Protein AF-A0A077KFX8-F1 (afdb_monomer_lite)

Foldseek 3Di:
DDPVVLQVLCVVLVAPKDKDQDDDPDPCPDDPPPPVPPDDPVRVVCVVVVVDRDMDMDHQPVLSVCVVVPNSDSVVRNVSD

pLDDT: mean 80.99, std 17.79, range [36.44, 96.62]

Radius of gyration: 15.92 Å; chains: 1; bounding box: 34×23×42 Å

Structure (mmCIF, N/CA/C/O backbone):
data_AF-A0A077KFX8-F1
#
_entry.id   AF-A0A077KFX8-F1
#
loop_
_atom_site.group_PDB
_atom_site.id
_atom_site.type_symbol
_atom_site.label_atom_id
_atom_site.label_alt_id
_atom_site.label_comp_id
_atom_site.label_asym_id
_atom_site.label_entity_id
_atom_site.label_seq_id
_atom_site.pdbx_PDB_ins_code
_atom_site.Cartn_x
_atom_site.Cartn_y
_atom_site.Cartn_z
_atom_site.occupancy
_atom_site.B_iso_or_equiv
_atom_site.auth_seq_id
_atom_site.auth_comp_id
_atom_site.auth_asym_id
_atom_site.auth_atom_id
_atom_site.pdbx_PDB_model_num
ATOM 1 N N . MET A 1 1 ? 1.555 6.072 -13.353 1.00 87.25 1 MET A N 1
ATOM 2 C CA . MET A 1 1 ? 0.377 5.211 -13.062 1.00 87.25 1 MET A CA 1
ATOM 3 C C . MET A 1 1 ? -0.290 5.703 -11.781 1.00 87.25 1 MET A C 1
ATOM 5 O O . MET A 1 1 ? 0.387 6.360 -11.000 1.00 87.25 1 MET A O 1
ATOM 9 N N . ASN A 1 2 ? -1.583 5.453 -11.552 1.00 91.38 2 ASN A N 1
ATOM 10 C CA . ASN A 1 2 ? -2.182 5.760 -10.243 1.00 91.38 2 ASN A CA 1
ATOM 11 C C . ASN A 1 2 ? -1.765 4.708 -9.191 1.00 91.38 2 ASN A C 1
ATOM 13 O O . ASN A 1 2 ? -1.311 3.624 -9.552 1.00 91.38 2 ASN A O 1
ATOM 17 N N . LEU A 1 3 ? -1.914 5.011 -7.897 1.00 88.62 3 LEU A N 1
ATOM 18 C CA . LEU A 1 3 ? -1.449 4.128 -6.816 1.00 88.62 3 LEU A CA 1
ATOM 19 C C . LEU A 1 3 ? -2.055 2.715 -6.891 1.00 88.62 3 LEU A C 1
ATOM 21 O O . LEU A 1 3 ? -1.337 1.737 -6.721 1.00 88.62 3 LEU A O 1
ATOM 25 N N . LEU A 1 4 ? -3.352 2.600 -7.195 1.00 90.88 4 LEU A N 1
ATOM 26 C CA . LEU A 1 4 ? -4.029 1.303 -7.326 1.00 90.88 4 LEU A CA 1
ATOM 27 C C . LEU A 1 4 ? -3.441 0.466 -8.466 1.00 90.88 4 LEU A C 1
ATOM 29 O O . LEU A 1 4 ? -3.192 -0.721 -8.289 1.00 90.88 4 LEU A O 1
ATOM 33 N N . GLN A 1 5 ? -3.163 1.093 -9.609 1.00 93.81 5 GLN A N 1
ATOM 34 C CA . GLN A 1 5 ? -2.516 0.443 -10.748 1.00 93.81 5 GLN A CA 1
ATOM 35 C C . GLN A 1 5 ? -1.089 0.005 -10.418 1.00 93.81 5 GLN A C 1
ATOM 37 O O . GLN A 1 5 ? -0.678 -1.070 -10.837 1.00 93.81 5 GLN A O 1
ATOM 42 N N . ILE A 1 6 ? -0.335 0.818 -9.672 1.00 94.56 6 ILE A N 1
ATOM 43 C CA . ILE A 1 6 ? 1.029 0.473 -9.249 1.00 94.56 6 ILE A CA 1
ATOM 44 C C . ILE A 1 6 ? 0.999 -0.746 -8.328 1.00 94.56 6 ILE A C 1
ATOM 46 O O . ILE A 1 6 ? 1.724 -1.703 -8.571 1.00 94.56 6 ILE A O 1
ATOM 50 N N . MET A 1 7 ? 0.135 -0.744 -7.310 1.00 93.00 7 MET A N 1
ATOM 51 C CA . MET A 1 7 ? 0.020 -1.868 -6.376 1.00 93.00 7 MET A CA 1
ATOM 52 C C . MET A 1 7 ? -0.426 -3.152 -7.080 1.00 93.00 7 MET A C 1
ATOM 54 O O . MET A 1 7 ? 0.156 -4.204 -6.830 1.00 93.00 7 MET A O 1
ATOM 58 N N . ALA A 1 8 ? -1.410 -3.066 -7.984 1.00 93.56 8 ALA A N 1
ATOM 59 C CA . ALA A 1 8 ? -1.851 -4.205 -8.787 1.00 93.56 8 ALA A CA 1
ATOM 60 C C . ALA A 1 8 ? -0.704 -4.756 -9.644 1.00 93.56 8 ALA A C 1
ATOM 62 O O . ALA A 1 8 ? -0.411 -5.944 -9.576 1.00 93.56 8 ALA A O 1
ATOM 63 N N . PHE A 1 9 ? 0.016 -3.882 -10.354 1.00 95.75 9 PHE A N 1
ATOM 64 C CA . PHE A 1 9 ? 1.161 -4.282 -11.168 1.00 95.75 9 PHE A CA 1
ATOM 65 C C . PHE A 1 9 ? 2.256 -4.952 -10.331 1.00 95.75 9 PHE A C 1
ATOM 67 O O . PHE A 1 9 ? 2.794 -5.983 -10.731 1.00 95.75 9 PHE A O 1
ATOM 74 N N . MET A 1 10 ? 2.585 -4.393 -9.162 1.00 95.50 10 MET A N 1
ATOM 75 C CA . MET A 1 10 ? 3.579 -4.982 -8.263 1.00 95.50 10 MET A CA 1
ATOM 76 C C . MET A 1 10 ? 3.149 -6.365 -7.768 1.00 95.50 10 MET A C 1
ATOM 78 O O . MET A 1 10 ? 3.959 -7.289 -7.792 1.00 95.50 10 MET A O 1
ATOM 82 N N . ALA A 1 11 ? 1.882 -6.524 -7.379 1.00 93.44 11 ALA A N 1
ATOM 83 C CA . ALA A 1 11 ? 1.349 -7.796 -6.903 1.00 93.44 11 ALA A CA 1
ATOM 84 C C . ALA A 1 11 ? 1.303 -8.863 -8.012 1.00 93.44 11 ALA A C 1
ATOM 86 O O . ALA A 1 11 ? 1.733 -9.992 -7.796 1.00 93.44 11 ALA A O 1
ATOM 87 N N . GLU A 1 12 ? 0.838 -8.505 -9.211 1.00 96.12 12 GLU A N 1
ATOM 88 C CA . GLU A 1 12 ? 0.741 -9.413 -10.365 1.00 96.12 12 GLU A CA 1
ATOM 89 C C . GLU A 1 12 ? 2.109 -9.907 -10.849 1.00 96.12 12 GLU A C 1
ATOM 91 O O . GLU A 1 12 ? 2.226 -11.024 -11.348 1.00 96.12 12 GLU A O 1
ATOM 96 N N . ASN A 1 13 ? 3.154 -9.092 -10.680 1.00 95.38 13 ASN A N 1
ATOM 97 C CA . ASN A 1 13 ? 4.506 -9.396 -11.150 1.00 95.38 13 ASN A CA 1
ATOM 98 C C . ASN A 1 13 ? 5.456 -9.866 -10.042 1.00 95.38 13 ASN A C 1
ATOM 100 O O . ASN A 1 13 ? 6.660 -9.990 -10.287 1.00 95.38 13 ASN A O 1
ATOM 104 N N . ASN A 1 14 ? 4.927 -10.145 -8.845 1.00 92.94 14 ASN A N 1
ATOM 105 C CA . ASN A 1 14 ? 5.696 -10.595 -7.684 1.00 92.94 14 ASN A CA 1
ATOM 106 C C . ASN A 1 14 ? 6.889 -9.665 -7.372 1.00 92.94 14 ASN A C 1
ATOM 108 O O . ASN A 1 14 ? 8.010 -10.123 -7.143 1.00 92.94 14 ASN A O 1
ATOM 112 N N . LEU A 1 15 ? 6.645 -8.352 -7.450 1.00 94.19 15 LEU A N 1
ATOM 113 C CA . LEU A 1 15 ? 7.579 -7.311 -7.020 1.00 94.19 15 LEU A CA 1
ATOM 114 C C . LEU A 1 15 ? 7.510 -7.132 -5.495 1.00 94.19 15 LEU A C 1
ATOM 116 O O . LEU A 1 15 ? 6.685 -7.749 -4.823 1.00 94.19 15 LEU A O 1
ATOM 120 N N . ASP A 1 16 ? 8.377 -6.286 -4.942 1.00 93.75 16 ASP A N 1
ATOM 121 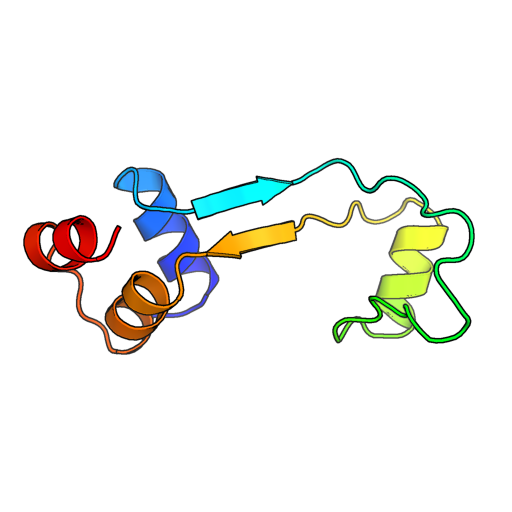C CA . ASP A 1 16 ? 8.520 -6.108 -3.496 1.00 93.75 16 ASP A CA 1
ATOM 122 C C . ASP A 1 16 ? 7.407 -5.197 -2.946 1.00 93.75 16 ASP A C 1
ATOM 124 O O . ASP A 1 16 ? 7.536 -3.977 -2.780 1.00 93.75 16 ASP A O 1
ATOM 128 N N . ILE A 1 17 ? 6.250 -5.832 -2.752 1.00 94.12 17 ILE A N 1
ATOM 129 C CA . ILE A 1 17 ? 5.052 -5.307 -2.110 1.00 94.12 17 ILE A CA 1
ATOM 130 C C . ILE A 1 17 ? 4.602 -6.283 -1.024 1.00 94.12 17 ILE A C 1
ATOM 132 O O . ILE A 1 17 ? 4.483 -7.487 -1.249 1.00 94.12 17 ILE A O 1
ATOM 136 N N . SER A 1 18 ? 4.287 -5.763 0.157 1.00 90.50 18 SER A N 1
ATOM 137 C CA . SER A 1 18 ? 3.660 -6.550 1.219 1.00 90.50 18 SER A CA 1
ATOM 138 C C . SER A 1 18 ? 2.478 -5.816 1.837 1.00 90.50 18 SER A C 1
ATOM 140 O O . SER A 1 18 ? 2.395 -4.587 1.827 1.00 90.50 18 SER A O 1
ATOM 142 N N . ARG A 1 19 ? 1.529 -6.598 2.350 1.00 87.88 19 ARG A N 1
ATOM 143 C CA . ARG A 1 19 ? 0.294 -6.127 2.973 1.00 87.88 19 ARG A CA 1
ATOM 144 C C . ARG A 1 19 ? 0.290 -6.541 4.442 1.00 87.88 19 ARG A C 1
ATOM 146 O O . ARG A 1 19 ? 0.516 -7.709 4.744 1.00 87.88 19 ARG A O 1
ATOM 153 N N . ALA A 1 20 ? 0.004 -5.601 5.337 1.00 83.94 20 ALA A N 1
ATOM 154 C CA . ALA A 1 20 ? -0.235 -5.865 6.749 1.00 83.94 20 ALA A CA 1
ATOM 155 C C . ALA A 1 20 ? -1.681 -5.529 7.123 1.00 83.94 20 ALA A C 1
ATOM 157 O O . ALA A 1 20 ? -2.138 -4.394 6.969 1.00 83.94 20 ALA A O 1
ATOM 158 N N . ASP A 1 21 ? -2.364 -6.549 7.643 1.00 75.31 21 ASP A N 1
ATOM 159 C CA . ASP A 1 21 ? -3.772 -6.505 8.057 1.00 75.31 21 ASP A CA 1
ATOM 160 C C . ASP A 1 21 ? -3.947 -6.458 9.579 1.00 75.31 21 ASP A C 1
ATOM 162 O O . ASP A 1 21 ? -5.035 -6.191 10.083 1.00 75.31 21 ASP A O 1
ATOM 166 N N . SER A 1 22 ? -2.875 -6.722 10.325 1.00 67.12 22 SER A N 1
ATOM 167 C CA . SER A 1 22 ? -2.875 -6.733 11.782 1.00 67.12 22 SER A CA 1
ATOM 168 C C . SER A 1 22 ? -2.137 -5.515 12.320 1.00 67.12 22 SER A C 1
ATOM 170 O O . SER A 1 22 ? -0.922 -5.391 12.152 1.00 67.12 22 SER A O 1
ATOM 172 N N . PHE A 1 23 ? -2.864 -4.652 13.022 1.00 64.75 23 PHE A N 1
ATOM 173 C CA . PHE A 1 23 ? -2.287 -3.553 13.784 1.00 64.75 23 PHE A CA 1
ATOM 174 C C . PHE A 1 23 ? -2.229 -3.985 15.244 1.00 64.75 23 PHE A C 1
ATOM 176 O O . PHE A 1 23 ? -3.260 -4.219 15.871 1.00 64.75 23 PHE A O 1
ATOM 183 N N . VAL A 1 24 ? -1.021 -4.134 15.783 1.00 57.72 24 VAL A N 1
ATOM 184 C CA . VAL A 1 24 ? -0.857 -4.366 17.219 1.00 57.72 24 VAL A CA 1
ATOM 185 C C . VAL A 1 24 ? -1.007 -3.018 17.907 1.00 57.72 24 VAL A C 1
ATOM 187 O O . VAL A 1 24 ? -0.259 -2.087 17.604 1.00 57.72 24 VA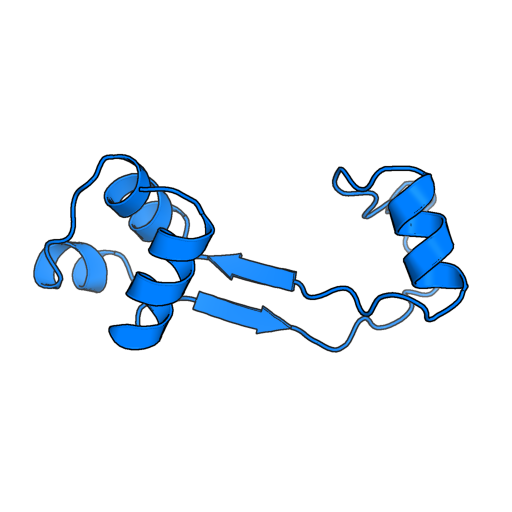L A O 1
ATOM 190 N N . GLU A 1 25 ? -1.969 -2.907 18.823 1.00 50.91 25 GLU A N 1
ATOM 191 C CA . GLU A 1 25 ? -2.080 -1.756 19.714 1.00 50.91 25 GLU A CA 1
ATOM 192 C C . GLU A 1 25 ? -0.758 -1.613 20.483 1.00 50.91 25 GLU A C 1
ATOM 194 O O . GLU A 1 25 ? -0.417 -2.408 21.363 1.00 50.91 25 GLU A O 1
ATOM 199 N N . GLY A 1 26 ? 0.051 -0.627 20.097 1.00 49.78 26 GLY A N 1
ATOM 200 C CA . GLY A 1 26 ? 1.281 -0.325 20.805 1.00 49.78 26 GLY A CA 1
ATOM 201 C C . GLY A 1 26 ? 0.922 0.256 22.164 1.00 49.78 26 GLY A C 1
ATOM 202 O O . GLY A 1 26 ? 0.328 1.330 22.226 1.00 49.78 26 GLY A O 1
ATOM 203 N N . LYS A 1 27 ? 1.318 -0.405 23.259 1.00 45.50 27 LYS A N 1
ATOM 204 C CA . LYS A 1 27 ? 1.360 0.239 24.579 1.00 45.50 27 LYS A CA 1
ATOM 205 C C . LYS A 1 27 ? 2.237 1.484 24.460 1.00 45.50 27 LYS A C 1
ATOM 207 O O . LYS A 1 27 ? 3.455 1.351 24.412 1.00 45.50 27 LYS A O 1
ATOM 212 N N . SER A 1 28 ? 1.604 2.652 24.358 1.00 45.50 28 SER A N 1
ATOM 213 C CA . SER A 1 28 ? 2.163 4.005 24.437 1.00 45.50 28 SER A CA 1
ATOM 214 C C . SER A 1 28 ? 3.676 4.076 24.210 1.00 45.50 28 SER A C 1
ATOM 216 O O . SER A 1 28 ? 4.449 4.306 25.142 1.00 45.50 28 SER A O 1
ATOM 218 N N . VAL A 1 29 ? 4.123 3.876 22.968 1.00 46.88 29 VAL A N 1
ATOM 219 C CA . VAL A 1 29 ? 5.503 4.199 22.593 1.00 46.88 29 VAL A CA 1
ATOM 220 C C . VAL A 1 29 ? 5.599 5.719 22.702 1.00 46.88 29 VAL A C 1
ATOM 222 O O . VAL A 1 29 ? 4.943 6.399 21.924 1.00 46.88 29 VAL A O 1
ATOM 225 N N . LYS A 1 30 ? 6.284 6.217 23.747 1.00 42.16 30 LYS A N 1
ATOM 226 C CA . LYS A 1 30 ? 6.599 7.629 24.072 1.00 42.16 30 LYS A CA 1
ATOM 227 C C . LYS A 1 30 ? 5.727 8.671 23.347 1.00 42.16 30 LYS A C 1
ATOM 229 O O . LYS A 1 30 ? 5.917 8.856 22.152 1.00 42.16 30 LYS A O 1
ATOM 234 N N . GLN A 1 31 ? 4.852 9.376 24.085 1.00 36.44 31 GLN A N 1
ATOM 235 C CA . GLN A 1 31 ? 4.109 10.584 23.659 1.00 36.44 31 GLN A CA 1
ATOM 236 C C . GLN A 1 31 ? 4.657 11.192 22.353 1.00 36.44 31 GLN A C 1
ATOM 238 O O . GLN A 1 31 ? 5.657 11.906 22.375 1.00 36.44 31 GLN A O 1
ATOM 243 N N . GLY A 1 32 ? 4.050 10.839 21.215 1.00 37.50 32 GLY A N 1
ATOM 244 C CA . GLY A 1 32 ? 4.535 11.265 19.899 1.00 37.50 32 GLY A CA 1
ATOM 245 C C . GLY A 1 32 ? 4.461 10.215 18.792 1.00 37.50 32 GLY A C 1
ATOM 246 O O . GLY A 1 32 ? 4.451 10.603 17.628 1.00 37.50 32 GLY A O 1
ATOM 247 N N . ALA A 1 33 ? 4.328 8.917 19.100 1.00 39.66 33 ALA A N 1
ATOM 248 C CA . ALA A 1 33 ? 4.089 7.874 18.090 1.00 39.66 33 ALA A CA 1
ATOM 249 C C . ALA A 1 33 ? 2.627 7.863 17.596 1.00 39.66 33 ALA A C 1
ATOM 251 O O . ALA A 1 33 ? 1.951 6.839 17.559 1.00 39.66 33 ALA A O 1
ATOM 252 N N . ASN A 1 34 ? 2.132 9.035 17.216 1.00 44.62 34 ASN A N 1
ATOM 253 C CA . ASN A 1 34 ? 0.949 9.170 16.397 1.00 44.62 34 ASN A CA 1
ATOM 254 C C . ASN A 1 34 ? 1.334 8.691 14.996 1.00 44.62 34 ASN A C 1
ATOM 256 O O . ASN A 1 34 ? 1.740 9.489 14.152 1.00 44.62 34 ASN A O 1
ATOM 260 N N . ILE A 1 35 ? 1.176 7.395 14.712 1.00 48.31 35 ILE A N 1
ATOM 261 C CA . ILE A 1 35 ? 0.989 6.930 13.329 1.00 48.31 35 ILE A CA 1
ATOM 262 C C . ILE A 1 35 ? -0.411 7.399 12.895 1.00 48.31 35 ILE A C 1
ATOM 264 O O . ILE A 1 35 ? -1.307 6.627 12.584 1.00 48.31 35 ILE A O 1
ATOM 268 N N . THR A 1 36 ? -0.633 8.709 12.931 1.00 49.38 36 THR A N 1
ATOM 269 C CA . THR A 1 36 ? -1.763 9.393 12.316 1.00 49.38 36 THR A CA 1
ATOM 270 C C . THR A 1 36 ? -1.283 9.788 10.927 1.00 49.38 36 THR A C 1
ATOM 272 O O . THR A 1 36 ? -1.137 10.962 10.600 1.00 49.38 36 THR A O 1
ATOM 275 N N . MET A 1 37 ? -0.903 8.793 10.123 1.00 58.19 37 MET A N 1
ATOM 276 C CA . MET A 1 37 ? -0.496 9.041 8.746 1.00 58.19 37 MET A CA 1
ATOM 277 C C . MET A 1 37 ? -1.739 9.424 7.945 1.00 58.19 37 MET A C 1
ATOM 279 O O . MET A 1 37 ? -2.505 8.560 7.540 1.00 58.19 37 MET A O 1
ATOM 283 N N . GLY A 1 38 ? -1.968 10.728 7.775 1.00 58.84 38 GLY A N 1
ATOM 284 C CA . GLY A 1 38 ? -2.831 11.320 6.745 1.00 58.84 38 GLY A CA 1
ATOM 285 C C . GLY A 1 38 ? -4.335 11.010 6.776 1.00 58.84 38 GLY A C 1
ATOM 286 O O . GLY A 1 38 ? -5.065 11.586 5.974 1.00 58.84 38 GLY A O 1
ATOM 287 N N . ALA A 1 39 ? -4.817 10.135 7.660 1.00 65.69 39 ALA A N 1
ATOM 288 C CA . ALA A 1 39 ? -6.232 9.788 7.748 1.00 65.69 39 ALA A CA 1
ATOM 289 C C . ALA A 1 39 ? -7.058 10.989 8.226 1.00 65.69 39 ALA A C 1
ATOM 291 O O . ALA A 1 39 ? -6.707 11.652 9.208 1.00 65.69 39 ALA A O 1
ATOM 292 N N . SER A 1 40 ? -8.171 11.272 7.546 1.00 79.31 40 SER A N 1
ATOM 293 C CA . SER A 1 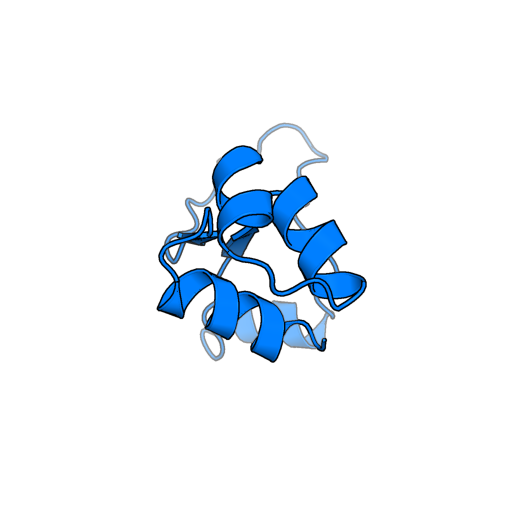40 ? -9.077 12.331 7.987 1.00 79.31 40 SER A CA 1
ATOM 294 C C . SER A 1 40 ? -9.748 11.941 9.309 1.00 79.31 40 SER A C 1
ATOM 296 O O . SER A 1 40 ? -9.870 10.760 9.635 1.00 79.31 40 SER A O 1
ATOM 298 N N . MET A 1 41 ? -10.259 12.919 10.065 1.00 77.94 41 MET A N 1
ATOM 299 C CA . MET A 1 41 ? -10.999 12.635 11.306 1.00 77.94 41 MET A CA 1
ATOM 300 C C . MET A 1 41 ? -12.177 11.669 11.072 1.00 77.94 41 MET A C 1
ATOM 302 O O . MET A 1 41 ? -12.462 10.819 11.910 1.00 77.94 41 MET A O 1
ATOM 306 N N . LYS A 1 42 ? -12.832 11.751 9.906 1.00 85.38 42 LYS A N 1
ATOM 307 C CA . LYS A 1 42 ? -13.901 10.825 9.512 1.00 85.38 42 LYS A CA 1
ATOM 308 C C . LYS A 1 42 ? -13.391 9.386 9.391 1.00 85.38 42 LYS A C 1
ATOM 310 O O . LYS A 1 42 ? -14.059 8.470 9.862 1.00 85.38 42 LYS A O 1
ATOM 315 N N . ASP A 1 43 ? -12.226 9.194 8.781 1.00 80.81 43 ASP A N 1
ATOM 316 C CA . ASP A 1 43 ? -11.634 7.866 8.597 1.00 80.81 43 ASP A CA 1
ATOM 317 C C . ASP A 1 43 ? -11.205 7.275 9.940 1.00 80.81 43 ASP A C 1
ATOM 319 O O . ASP A 1 43 ? -11.469 6.107 10.207 1.00 80.81 43 ASP A O 1
ATOM 323 N N . LEU A 1 44 ? -10.649 8.102 10.831 1.00 77.44 44 LEU A N 1
ATOM 324 C CA . LEU A 1 44 ? -10.323 7.698 12.200 1.00 77.44 44 LEU A CA 1
ATOM 325 C C . LEU A 1 44 ? -11.568 7.241 12.973 1.00 77.44 44 LEU A C 1
ATOM 327 O O . LEU A 1 44 ? -11.540 6.181 13.593 1.00 77.44 44 LEU A O 1
ATOM 331 N N . ILE A 1 45 ? -12.678 7.986 12.889 1.00 81.19 45 ILE A N 1
ATOM 332 C CA . ILE A 1 45 ? -13.957 7.594 13.507 1.00 81.19 45 ILE A CA 1
ATOM 333 C C . ILE A 1 45 ? -14.467 6.274 12.915 1.00 81.19 45 ILE A C 1
ATOM 335 O O . ILE A 1 45 ? -14.949 5.411 13.647 1.00 81.19 45 ILE A O 1
ATOM 339 N N . ASN A 1 46 ? -14.369 6.088 11.599 1.00 84.94 46 ASN A N 1
ATOM 340 C CA . ASN A 1 46 ? -14.796 4.849 10.951 1.00 84.94 46 ASN A CA 1
ATOM 341 C C . ASN A 1 46 ? -13.953 3.642 11.385 1.00 84.94 46 ASN A C 1
ATOM 343 O O . ASN A 1 46 ? -14.511 2.565 11.573 1.00 84.94 46 ASN A O 1
ATOM 347 N N . ILE A 1 47 ? -12.646 3.824 11.584 1.00 80.12 47 ILE A N 1
ATOM 348 C CA . ILE A 1 47 ? -11.760 2.789 12.131 1.00 80.12 47 ILE A CA 1
ATOM 349 C C . ILE A 1 47 ? -12.154 2.470 13.581 1.00 80.12 47 ILE A C 1
ATOM 351 O O . ILE A 1 47 ? -12.354 1.309 13.919 1.00 80.12 47 ILE A O 1
ATOM 355 N N . GLN A 1 48 ? -12.339 3.492 14.425 1.00 78.62 48 GLN A N 1
ATOM 356 C CA . GLN A 1 48 ? -12.715 3.327 15.839 1.00 78.62 48 GLN A CA 1
ATOM 357 C C . GLN A 1 48 ? -14.095 2.691 16.041 1.00 78.62 48 GLN A C 1
ATOM 359 O O . GLN A 1 48 ? -14.323 2.019 17.039 1.00 78.62 48 GLN A O 1
ATOM 364 N N . THR A 1 49 ? -15.024 2.921 15.111 1.00 84.81 49 THR A N 1
ATOM 365 C CA . THR A 1 49 ? -16.381 2.348 15.138 1.00 84.81 49 THR A CA 1
ATOM 366 C C . THR A 1 49 ? -16.493 1.040 14.355 1.00 84.81 49 THR A C 1
ATOM 368 O O . THR A 1 49 ? -17.607 0.615 14.056 1.00 84.81 49 THR A O 1
ATOM 371 N N . GLU A 1 50 ? -15.360 0.428 13.989 1.00 82.81 50 GLU A N 1
ATOM 372 C CA . GLU A 1 50 ? -15.271 -0.846 13.258 1.00 82.81 50 GLU A CA 1
ATOM 373 C C . GLU A 1 50 ? -15.992 -0.851 11.893 1.00 82.81 50 GLU A C 1
ATOM 375 O O . GLU A 1 50 ? -16.251 -1.897 11.302 1.00 82.81 50 GLU A O 1
ATOM 380 N N . LYS A 1 51 ? -16.286 0.328 11.331 1.00 87.69 51 LYS A N 1
ATOM 381 C CA . LYS A 1 51 ? -16.878 0.480 9.988 1.00 87.69 51 LYS A CA 1
ATOM 382 C C . LYS A 1 51 ? -15.854 0.328 8.870 1.00 87.69 51 LYS A C 1
ATOM 384 O O . LYS A 1 51 ? -16.219 0.239 7.698 1.00 87.69 51 LYS A O 1
ATOM 389 N N . THR A 1 52 ? -14.570 0.397 9.193 1.00 83.06 52 THR A N 1
ATOM 390 C CA . THR A 1 52 ? -13.478 0.323 8.224 1.00 83.06 52 THR A CA 1
ATOM 391 C C . THR A 1 52 ? -12.301 -0.397 8.853 1.00 83.06 52 THR A C 1
ATOM 393 O O . THR A 1 52 ? -11.881 -0.054 9.954 1.00 83.06 52 THR A O 1
ATOM 396 N N . ILE A 1 53 ? -11.753 -1.371 8.131 1.00 81.25 53 ILE A N 1
ATOM 397 C CA . ILE A 1 53 ? -10.528 -2.067 8.515 1.00 81.25 53 ILE A CA 1
ATOM 398 C C . ILE A 1 53 ? -9.370 -1.359 7.804 1.00 81.25 53 ILE A C 1
ATOM 400 O O . ILE A 1 53 ? -9.356 -1.337 6.569 1.00 81.25 53 ILE A O 1
ATOM 404 N N . PRO A 1 54 ? -8.427 -0.738 8.533 1.00 79.25 54 PRO A N 1
ATOM 405 C CA . PRO A 1 54 ? -7.241 -0.180 7.907 1.00 79.25 54 PRO A CA 1
ATOM 406 C C . PRO A 1 54 ? -6.385 -1.313 7.330 1.00 79.25 54 PRO A C 1
ATOM 408 O O . PRO A 1 54 ? -6.351 -2.414 7.870 1.00 79.25 54 PRO A O 1
ATOM 411 N N . VAL A 1 55 ? -5.682 -1.035 6.236 1.00 82.75 55 VAL A N 1
ATOM 412 C CA . VAL A 1 55 ? -4.700 -1.943 5.630 1.00 82.75 55 VAL A CA 1
ATOM 413 C C . VAL A 1 55 ? -3.454 -1.126 5.329 1.00 82.75 55 VAL A C 1
ATOM 415 O O . VAL A 1 55 ? -3.557 -0.026 4.784 1.00 82.75 55 VAL A O 1
ATOM 418 N N . LEU A 1 56 ? -2.281 -1.648 5.688 1.00 83.56 56 LEU A N 1
ATOM 419 C CA . LEU A 1 56 ? -1.004 -1.006 5.395 1.00 83.56 56 LEU A CA 1
ATOM 420 C C . LEU A 1 56 ? -0.294 -1.755 4.268 1.00 83.56 56 LEU A C 1
ATOM 422 O O . LEU A 1 56 ? -0.104 -2.966 4.347 1.00 83.56 56 LEU A O 1
ATOM 426 N N . PHE A 1 57 ? 0.112 -1.024 3.233 1.00 86.44 57 PHE A N 1
ATOM 427 C CA . PHE A 1 57 ? 0.968 -1.544 2.171 1.00 86.44 57 PHE A CA 1
ATOM 428 C C . PHE A 1 57 ? 2.392 -1.034 2.363 1.00 86.44 57 PHE A C 1
ATOM 430 O O . PHE A 1 57 ? 2.609 0.170 2.506 1.00 86.44 57 PHE A O 1
ATOM 437 N N . PHE A 1 58 ? 3.356 -1.945 2.324 1.00 87.75 58 PHE A N 1
ATOM 438 C CA . PHE A 1 58 ? 4.771 -1.619 2.219 1.00 87.75 58 PHE A CA 1
ATOM 439 C C . 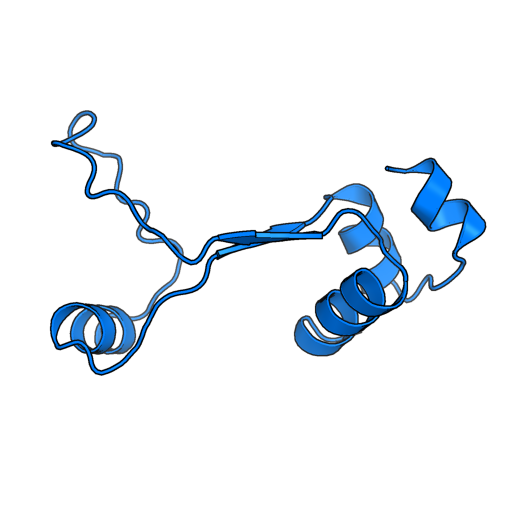PHE A 1 58 ? 5.194 -1.831 0.775 1.00 87.75 58 PHE A C 1
ATOM 441 O O . PHE A 1 58 ? 4.923 -2.881 0.195 1.00 87.75 58 PHE A O 1
ATOM 448 N N . LEU A 1 59 ? 5.828 -0.815 0.202 1.00 91.50 59 LEU A N 1
ATOM 449 C CA . LEU A 1 59 ? 6.271 -0.802 -1.185 1.00 91.50 59 LEU A CA 1
ATOM 450 C C . LEU A 1 59 ? 7.771 -0.540 -1.208 1.00 91.50 59 LEU A C 1
ATOM 452 O O . LEU A 1 59 ? 8.243 0.378 -0.528 1.00 91.50 59 LEU A O 1
ATOM 456 N N . ASN A 1 60 ? 8.504 -1.275 -2.037 1.00 95.38 60 ASN A N 1
ATOM 457 C CA . ASN A 1 60 ? 9.876 -0.917 -2.359 1.00 95.38 60 ASN A CA 1
ATOM 458 C C . ASN A 1 60 ? 9.922 0.465 -3.022 1.00 95.38 60 ASN A C 1
ATOM 460 O O . ASN A 1 60 ? 9.271 0.725 -4.038 1.00 95.38 60 ASN A O 1
ATOM 464 N N . ILE A 1 61 ? 10.701 1.370 -2.429 1.00 95.12 61 ILE A N 1
ATOM 465 C CA . ILE A 1 61 ? 10.718 2.783 -2.813 1.00 95.12 61 ILE A CA 1
ATOM 466 C C . ILE A 1 61 ? 11.220 3.004 -4.245 1.00 95.12 61 ILE A C 1
ATOM 468 O O . ILE A 1 61 ? 10.702 3.872 -4.949 1.00 95.12 61 ILE A O 1
ATOM 472 N N . GLU A 1 62 ? 12.208 2.231 -4.692 1.00 96.62 62 GLU A N 1
ATOM 473 C CA . GLU A 1 62 ? 12.818 2.400 -6.011 1.00 96.62 62 GLU A CA 1
ATOM 474 C C . GLU A 1 62 ? 11.911 1.831 -7.105 1.00 96.62 62 GLU A C 1
ATOM 476 O O . GLU A 1 62 ? 11.655 2.506 -8.106 1.00 96.62 62 GLU A O 1
ATOM 481 N N . GLN A 1 63 ? 11.327 0.650 -6.877 1.00 95.56 63 GLN A N 1
ATOM 482 C CA . GLN A 1 63 ? 10.308 0.084 -7.766 1.00 95.56 63 GLN A CA 1
ATOM 483 C C . GLN A 1 63 ? 9.085 1.008 -7.872 1.00 95.56 63 GLN A C 1
ATOM 485 O O . GLN A 1 63 ? 8.612 1.285 -8.976 1.00 95.56 63 GLN A O 1
ATOM 490 N N . TYR A 1 64 ? 8.620 1.569 -6.750 1.00 95.56 64 TYR A N 1
ATOM 491 C CA . TYR A 1 64 ? 7.510 2.523 -6.732 1.00 95.56 64 TYR A CA 1
ATOM 492 C C . TYR A 1 64 ? 7.802 3.784 -7.554 1.00 95.56 64 TYR A C 1
ATOM 494 O O . TYR A 1 64 ? 6.952 4.214 -8.336 1.00 95.56 64 TYR A O 1
ATOM 502 N N . LYS A 1 65 ? 8.990 4.388 -7.412 1.00 95.88 65 LYS A N 1
ATOM 503 C CA . LYS A 1 65 ? 9.374 5.583 -8.186 1.00 95.88 65 LYS A CA 1
ATOM 504 C C . LYS A 1 65 ? 9.402 5.307 -9.689 1.00 95.88 65 LYS A C 1
ATOM 506 O O . LYS A 1 65 ? 8.907 6.130 -10.458 1.00 95.88 65 LYS A O 1
ATOM 511 N N . LEU A 1 66 ? 9.946 4.160 -10.097 1.00 96.44 66 LEU A N 1
ATOM 512 C CA . LEU A 1 66 ? 10.008 3.746 -11.501 1.00 96.44 66 LEU A CA 1
ATOM 513 C C . LEU A 1 66 ? 8.608 3.514 -12.086 1.00 96.44 66 LEU A C 1
ATOM 515 O O . LEU A 1 66 ? 8.281 4.045 -13.145 1.00 96.44 66 LEU A O 1
ATOM 519 N N . LEU A 1 67 ? 7.738 2.807 -11.367 1.00 96.00 67 LEU A N 1
ATOM 520 C CA . LEU A 1 67 ? 6.352 2.598 -11.798 1.00 96.00 67 LEU A CA 1
ATOM 521 C C . LEU A 1 67 ? 5.549 3.909 -11.815 1.00 96.00 67 LEU A C 1
ATOM 523 O O . LEU A 1 67 ? 4.720 4.149 -12.700 1.00 96.00 67 LEU A O 1
ATOM 527 N N . SER A 1 68 ? 5.825 4.808 -10.867 1.00 94.94 68 SER A N 1
ATOM 528 C CA . SER A 1 68 ? 5.211 6.138 -10.812 1.00 94.94 68 SER A CA 1
ATOM 529 C C . SER A 1 68 ? 5.585 6.991 -12.023 1.00 94.94 68 SER A C 1
ATOM 531 O O . SER A 1 68 ? 4.715 7.686 -12.551 1.00 94.94 68 SER A O 1
ATOM 533 N N . SER A 1 69 ? 6.827 6.888 -12.514 1.00 95.75 69 SER A N 1
ATOM 534 C CA . SER A 1 69 ? 7.277 7.549 -13.747 1.00 95.75 69 SER A CA 1
ATOM 535 C C . SER A 1 69 ? 6.840 6.836 -15.033 1.00 95.75 69 SER A C 1
ATOM 537 O O . SER A 1 69 ? 7.059 7.362 -16.122 1.00 95.75 69 SER A O 1
ATOM 539 N N . GLY A 1 70 ? 6.170 5.682 -14.923 1.00 94.31 70 GLY A N 1
ATOM 540 C CA . GLY A 1 70 ? 5.629 4.922 -16.052 1.00 94.31 70 GLY A CA 1
ATOM 541 C C . GLY A 1 70 ? 6.562 3.843 -16.605 1.00 94.31 70 GLY A C 1
ATOM 542 O O . GLY A 1 70 ? 6.237 3.242 -17.627 1.00 94.31 70 GLY A O 1
ATOM 543 N N . ASN A 1 71 ? 7.692 3.568 -15.950 1.00 94.44 71 ASN A N 1
ATOM 544 C CA . ASN A 1 71 ? 8.567 2.466 -16.330 1.00 94.44 71 ASN A CA 1
ATOM 545 C C . ASN A 1 71 ? 7.983 1.131 -15.838 1.00 94.44 71 ASN A C 1
ATOM 547 O O . ASN A 1 71 ? 7.854 0.911 -14.636 1.00 94.44 71 ASN A O 1
ATOM 551 N N . THR A 1 72 ? 7.645 0.254 -16.782 1.00 94.81 72 THR A N 1
ATOM 552 C CA . THR A 1 72 ? 7.057 -1.076 -16.544 1.00 94.81 72 THR A CA 1
ATOM 553 C C . THR A 1 72 ? 7.993 -2.219 -16.953 1.00 94.81 72 THR A C 1
ATOM 555 O O . THR A 1 72 ? 7.567 -3.370 -17.016 1.00 94.81 72 THR A O 1
ATOM 558 N N . ASP A 1 73 ? 9.271 -1.924 -17.213 1.00 96.25 73 ASP A N 1
ATOM 559 C CA . ASP A 1 73 ? 10.269 -2.938 -17.548 1.00 96.25 73 ASP A CA 1
ATOM 560 C C . ASP A 1 73 ? 10.589 -3.828 -16.338 1.00 96.25 73 ASP A C 1
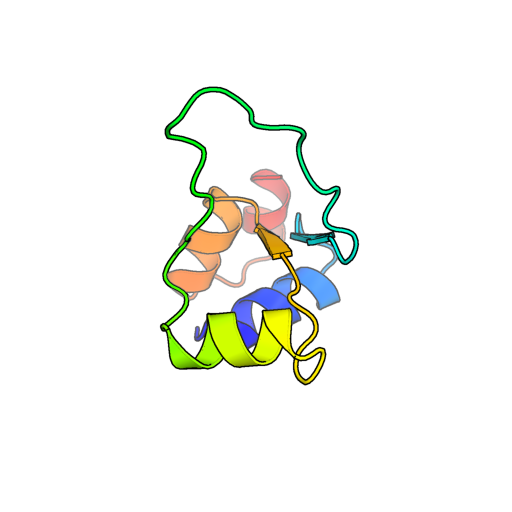ATOM 562 O O . ASP A 1 73 ? 11.174 -3.390 -15.342 1.00 96.25 73 ASP A O 1
ATOM 566 N N . LEU A 1 74 ? 10.200 -5.100 -16.429 1.00 95.31 74 LEU A N 1
ATOM 567 C CA . LEU A 1 74 ? 10.284 -6.047 -15.319 1.00 95.31 74 LEU A CA 1
ATOM 568 C C . LEU A 1 74 ? 11.721 -6.385 -14.927 1.00 95.31 74 LEU A C 1
ATOM 570 O O . LEU A 1 74 ? 11.986 -6.560 -13.739 1.00 95.31 74 LEU A O 1
ATOM 574 N N . GLU A 1 75 ? 12.643 -6.458 -15.886 1.00 95.31 75 GLU A N 1
ATOM 575 C CA . GLU A 1 75 ? 14.051 -6.756 -15.606 1.00 95.31 75 GLU A CA 1
ATOM 576 C C . GLU A 1 75 ? 14.682 -5.630 -14.780 1.00 95.31 75 GLU A C 1
ATOM 578 O O . GLU A 1 75 ? 15.271 -5.872 -13.720 1.00 95.31 75 GLU A O 1
ATOM 583 N N . THR A 1 76 ? 14.463 -4.375 -15.191 1.00 94.12 76 THR A N 1
ATOM 584 C CA . THR A 1 76 ? 14.890 -3.208 -14.413 1.00 94.12 76 THR A CA 1
ATOM 585 C C . THR A 1 76 ? 14.271 -3.213 -13.017 1.00 94.12 76 THR A C 1
ATOM 587 O O . THR A 1 76 ? 14.991 -3.018 -12.039 1.00 94.12 76 THR A O 1
ATOM 590 N N . LEU A 1 77 ? 12.965 -3.461 -12.885 1.00 95.31 77 LEU A N 1
ATOM 591 C CA . LEU A 1 77 ? 12.279 -3.445 -11.586 1.00 95.31 77 LEU A CA 1
ATOM 592 C C . LEU A 1 77 ? 12.782 -4.542 -10.638 1.00 95.31 77 LEU A C 1
ATOM 594 O O . LEU A 1 77 ? 13.037 -4.270 -9.463 1.00 95.31 77 LEU A O 1
ATOM 598 N N . LYS A 1 78 ? 12.993 -5.762 -11.142 1.00 93.62 78 LYS A N 1
ATOM 599 C CA . LYS A 1 78 ? 13.528 -6.883 -10.354 1.00 93.62 78 LYS A CA 1
ATOM 600 C C . LYS A 1 78 ? 14.965 -6.645 -9.897 1.00 93.62 78 LYS A C 1
ATOM 602 O O . LYS A 1 78 ? 15.322 -7.063 -8.803 1.00 93.62 78 LYS A O 1
ATOM 607 N N . SER A 1 79 ? 15.762 -5.906 -10.672 1.00 95.00 79 SER A N 1
ATOM 608 C CA . SER A 1 79 ? 17.122 -5.513 -10.268 1.00 95.00 79 SER A CA 1
ATOM 609 C C . SER A 1 79 ? 17.173 -4.509 -9.103 1.00 95.00 79 SER A C 1
ATOM 611 O O . SER A 1 79 ? 18.250 -4.242 -8.572 1.00 95.00 79 SER A O 1
ATOM 613 N N . LYS A 1 80 ? 16.028 -3.915 -8.731 1.00 91.06 80 LYS A N 1
ATOM 614 C CA . LYS A 1 80 ? 15.880 -2.944 -7.630 1.00 91.06 80 LYS A CA 1
ATOM 615 C C . LYS A 1 80 ? 15.223 -3.535 -6.380 1.00 91.06 80 LYS A C 1
ATOM 617 O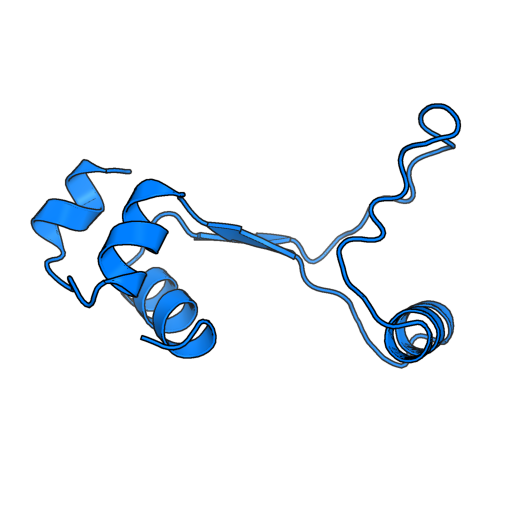 O . LYS A 1 80 ? 14.889 -2.775 -5.470 1.00 91.06 80 LYS A O 1
ATOM 622 N N . SER A 1 81 ? 14.994 -4.849 -6.378 1.00 76.19 81 SER A N 1
ATOM 623 C CA . SER A 1 81 ? 14.474 -5.579 -5.223 1.00 76.19 81 SER A CA 1
ATOM 624 C C . SER A 1 81 ? 15.513 -5.734 -4.122 1.00 76.19 81 SER A C 1
ATOM 626 O O . SER A 1 81 ? 16.723 -5.765 -4.436 1.00 76.19 81 SER A O 1
#

Sequence (81 aa):
MNLLQIMAFMAENNLDISRADSFVEGKSVKQGANITMGASMKDLINIQTEKTIPVLFFLNIEQYKLLSSGNTDLETLKSKS

Secondary structure (DSSP, 8-state):
--HHHHHHHHHHTT-SEEEE------S--TTT-----S--HHHHHHHHTTS----EEEE-HHHHHHHHTT---HHHHHTT-

=== Feature glossary ===
A reading guide for the features in this record.

Start from the sequence.

  · This is the polypeptide sequence — one letter per residue, N-terminus first. Length ranges from a few dozen residues for small domains to over a thousand for large multi-domain proteins.

Fold it, and you get atomic coordinates and the backbone conformation that goes with them.

  · Structure coordinates are given as an mmCIF _atom_site loop: one row per atom with element, residue name, chain id, sequence number, and x/y/z position in Å. Only the four main-chain atoms per residue are included here; side chains are omitted to keep the record compact.

  · Backbone dihedral angles. Every residue except chain termini has a φ (preceding-C → N → Cα → C) and a ψ (N → Cα → C → next-N). They are reported in degrees following the IUPAC sign convention. Secondary structure is essentially a statement about which (φ, ψ) basin each residue occupies.

  · The SS8 string is DSSP's per-residue secondary-structure call. α-helix (H) means an i→i+4 H-bond ladder; β-strand (E) means the residue participates in a β-sheet; 3₁₀ (G) and π (I) are tighter and wider helices; T/S are turns/bends; '-' is loop.

  · SS3 is a coarse helix/strand/coil call (letters a/b/c) made by the P-SEA algorithm from inter-Cα distances and dihedrals. It is less detailed than DSSP but needs only Cα positions.

Summarize the fold with a handful of shape descriptors and a per-residue structural alphabet.

  · Radius of gyration (Rg) is the root-mean-square distance of Cα atoms from their centroid — a single number for overall size and compactness. A globular domain of N residues has Rg ≈ 2.2·N^0.38 Å; an extended or disordered chain has a much larger Rg. The Cα contact count is the number of residue pairs whose Cα atoms are within 8 Å and are more than four positions apart in sequence — a standard proxy for tertiary packing density. The bounding box is the smallest axis-aligned box enclosing all Cα atoms.

  · The Foldseek 3Di string encodes local tertiary geometry as a 20-letter alphabet — one character per residue — derived from the relative positions of nearby Cα atoms. Unlike the amino-acid sequence, 3Di is a direct function of the 3D structure, so two proteins with the same fold have similar 3Di strings even at low sequence identity.

  · Solvent-accessible surface area (SASA) is the area in Å² traced out by the centre of a 1.4 Å probe sphere (a water molecule) rolled over the protein's van der Waals surface (Shrake–Rupley / Lee–Richards construction). Buried residues have near-zero SASA; fully exposed residues can exceed 200 Å². The total SASA scales roughly with the number of surface residues.

Ask how reliable the model is.

  · pLDDT (predicted Local Distance Difference Test) is AlphaFold's per-residue confidence score, ranging from 0 to 100. Values above 90 indicate high confidence (typically well-packed cores); 70–90 is confident; 50–70 low confidence; below 50 usually means the region is disordered or the prediction is unreliable there. AlphaFold stores pLDDT in the mmCIF B-factor column.

  · B-factor (Debye–Waller factor) reflects atomic displacement in the crystal lattice. It is an experimental observable (units Å²), not a prediction; low values mean the atom is pinned down, high values mean it moves or is heterogeneous across the crystal.

  · Predicted Aligned Error (PAE) is an AlphaFold confidence matrix: entry (i, j) is the expected error in the position of residue j, in ångströms, when the prediction is superimposed on the true structure at residue i. Low PAE within a block of residues means that block is internally rigid and well-predicted; high PAE between two blocks means their relative placement is uncertain even if each block individually is confident.

Place it in context: what it resembles, what it is annotated as, and how it looks.

  · Nearest PDB neighbors are the top structural matches found by Foldseek when searching this structure against the entire Protein Data Bank. Each hit reports a TM-score (0 to 1; >0.5 almost always implies the same fold) and an E-value. These are *structural* homologs — they may share no detectable sequence similarity.

  · Functional annotations link the protein to curated databases. InterPro entries identify conserved domains and families by matching the sequence against member-database signatures (Pfam, PROSITE, CDD, …). Gene Ontology (GO) terms describe molecular function, biological process, and cellular component in a controlled vocabulary. CATH places the structure in a hierarchical fold classification (Class/Architecture/Topology/Homologous-superfamily). The organism is the source species.

  · Three diagnostic plots accompany the record. The Cα contact map visualizes the tertiary structure as a 2D adjacency matrix (8 Å cutoff, sequence-local contacts suppressed). The Ramachandran plot shows the distribution of backbone (φ, ψ) torsions, with points in the α and β basins reflecting secondary structure content. The PAE plot shows AlphaFold's inter-residue confidence as a color matrix.

  · Six rendered views show the 3D structure from the faces of a cube — i.e. along ±x, ±y, ±z. Rendering representation is drawn randomly per protein from cartoon (secondary-structure ribbons), sticks (backbone bonds), or molecular surface; coloring is either N→C rainbow (blue at the N-terminus through red at the C-terminus) or one color per chain.